Protein AF-A0A1H7UV53-F1 (afdb_monomer_lite)

Foldseek 3Di:
DDDDDDPLSVLVVQLVVQLVVLLVLQVVFQEDQAFLPLLRNALVSSLRSLVVSVVPDDPVSSLVVLVVLVVLLVVLVVVDPDDFFFNNGDHPVNCSCSHRVSSVLLNVLCVVLNVVLSVVLSVVVSVCRVVDPYHYSVNSLVSVCVSDDPVCNVVSVCSRGPPDPVVVDSDD

Sequence (172 aa):
MAYIHQEKDLDYLRYIITRSVAAQYFRQLRISRTQGYPMLISSLPGYLALQQLVAKQNGETVQKHLQKEEKLYLKGRAAESNQEPSLLQVDEESTYVSDKKGPIVFYQLAKKIGKQRLNMIISDFYRLGKEKKVTDVSDFYELLKTHIPVSRREELGKLLTNTDIGQYHFVK

Structure (mmCIF, N/CA/C/O backbone):
data_AF-A0A1H7UV53-F1
#
_entry.id   AF-A0A1H7UV53-F1
#
loop_
_atom_site.group_PDB
_atom_site.id
_atom_site.type_symbol
_atom_site.label_atom_id
_atom_site.label_alt_id
_atom_site.label_comp_id
_atom_site.label_asym_id
_atom_site.label_entity_id
_atom_site.label_seq_id
_atom_site.pdbx_PDB_ins_code
_atom_site.Cartn_x
_atom_site.Cartn_y
_atom_site.Cartn_z
_atom_site.occupancy
_atom_site.B_iso_or_equiv
_atom_site.auth_seq_id
_atom_site.auth_comp_id
_atom_site.auth_asym_id
_atom_site.auth_atom_id
_atom_site.pdbx_PDB_model_num
ATOM 1 N N . MET A 1 1 ? 15.280 -24.913 -8.959 1.00 34.34 1 MET A N 1
ATOM 2 C CA . MET A 1 1 ? 16.119 -23.908 -8.271 1.00 34.34 1 MET A CA 1
ATOM 3 C C . MET A 1 1 ? 16.389 -22.786 -9.262 1.00 34.34 1 MET A C 1
ATOM 5 O O . MET A 1 1 ? 17.042 -23.045 -10.262 1.00 34.34 1 MET A O 1
ATOM 9 N N . ALA A 1 2 ? 15.796 -21.603 -9.082 1.00 44.97 2 ALA A N 1
ATOM 10 C CA . ALA A 1 2 ? 16.017 -20.479 -9.996 1.00 44.97 2 ALA A CA 1
ATOM 11 C C . ALA A 1 2 ? 17.355 -19.812 -9.649 1.00 44.97 2 ALA A C 1
ATOM 13 O O . ALA A 1 2 ? 17.526 -19.319 -8.535 1.00 44.97 2 ALA A O 1
ATOM 14 N N . TYR A 1 3 ? 18.307 -19.856 -10.577 1.00 48.00 3 TYR A N 1
ATOM 15 C CA . TYR A 1 3 ? 19.619 -19.246 -10.409 1.00 48.00 3 TYR A CA 1
ATOM 16 C C . TYR A 1 3 ? 19.508 -17.722 -10.554 1.00 48.00 3 TYR A C 1
ATOM 18 O O . TYR A 1 3 ? 19.027 -17.221 -11.568 1.00 48.00 3 TYR A O 1
ATOM 26 N N . ILE A 1 4 ? 19.929 -16.989 -9.522 1.00 51.34 4 ILE A N 1
ATOM 27 C CA . ILE A 1 4 ? 19.994 -15.521 -9.508 1.00 51.34 4 ILE A CA 1
ATOM 28 C C . ILE A 1 4 ? 21.286 -15.136 -10.234 1.00 51.34 4 ILE A C 1
ATOM 30 O O . ILE A 1 4 ? 22.372 -15.421 -9.730 1.00 51.34 4 ILE A O 1
ATOM 34 N N . HIS A 1 5 ? 21.188 -14.540 -11.422 1.00 56.00 5 HIS A N 1
ATOM 35 C CA . HIS A 1 5 ? 22.363 -14.263 -12.258 1.00 56.00 5 HIS A CA 1
ATOM 36 C C . HIS A 1 5 ? 22.630 -12.769 -12.490 1.00 56.00 5 HIS A C 1
ATOM 38 O O . HIS A 1 5 ? 23.729 -12.432 -12.926 1.00 56.00 5 HIS A O 1
ATOM 44 N N . GLN A 1 6 ? 21.694 -11.860 -12.176 1.00 61.28 6 GLN A N 1
ATOM 45 C CA . GLN A 1 6 ? 21.873 -10.418 -12.412 1.00 61.28 6 GLN A CA 1
ATOM 46 C C . GLN A 1 6 ? 21.448 -9.543 -11.222 1.00 61.28 6 GLN A C 1
ATOM 48 O O . GLN A 1 6 ? 20.545 -9.880 -10.462 1.00 61.28 6 GLN A O 1
ATOM 53 N N . GLU A 1 7 ? 22.054 -8.360 -11.093 1.00 62.78 7 GLU A N 1
ATOM 54 C CA . GLU A 1 7 ? 21.731 -7.361 -10.056 1.00 62.78 7 GLU A CA 1
ATOM 55 C C . GLU A 1 7 ? 20.237 -6.974 -10.051 1.00 62.78 7 GLU A C 1
ATOM 57 O O . GLU A 1 7 ? 19.627 -6.801 -8.998 1.00 62.78 7 GLU A O 1
ATOM 62 N N . LYS A 1 8 ? 19.599 -6.965 -11.228 1.00 63.75 8 LYS A N 1
ATOM 63 C CA . LYS A 1 8 ? 18.150 -6.745 -11.378 1.00 63.75 8 LYS A CA 1
ATOM 64 C C . LYS A 1 8 ? 17.303 -7.856 -10.745 1.00 63.75 8 LYS A C 1
ATOM 66 O O . LYS A 1 8 ? 16.231 -7.568 -10.208 1.00 63.75 8 LYS A O 1
ATOM 71 N N . ASP A 1 9 ? 17.771 -9.104 -10.787 1.00 75.62 9 ASP A N 1
ATOM 72 C CA . ASP A 1 9 ? 17.108 -10.226 -10.113 1.00 75.62 9 ASP A CA 1
ATOM 73 C C . ASP A 1 9 ? 17.230 -10.074 -8.597 1.00 75.62 9 ASP A C 1
ATOM 75 O O . ASP A 1 9 ? 16.285 -10.369 -7.865 1.00 75.62 9 ASP A O 1
ATOM 79 N N . LEU A 1 10 ? 18.365 -9.544 -8.128 1.00 83.06 10 LEU A N 1
ATOM 80 C CA . LEU A 1 10 ? 18.596 -9.262 -6.716 1.00 83.06 10 LEU A CA 1
ATOM 81 C C . LEU A 1 10 ? 17.697 -8.128 -6.206 1.00 83.06 10 LEU A C 1
ATOM 83 O O . LEU A 1 10 ? 17.112 -8.267 -5.134 1.00 83.06 10 LEU A O 1
ATOM 87 N N . ASP A 1 11 ? 17.530 -7.041 -6.959 1.00 85.88 11 ASP A N 1
ATOM 88 C CA . ASP A 1 11 ? 16.618 -5.944 -6.600 1.00 85.88 11 ASP A CA 1
ATOM 89 C C . ASP A 1 11 ? 15.163 -6.400 -6.534 1.00 85.88 11 ASP A C 1
ATOM 91 O O . ASP A 1 11 ? 14.441 -6.103 -5.577 1.00 85.88 11 ASP A O 1
ATOM 95 N N . TYR A 1 12 ? 14.732 -7.166 -7.537 1.00 86.62 12 TYR A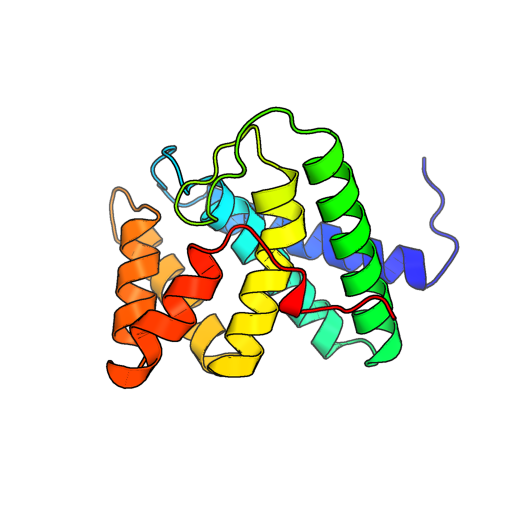 N 1
ATOM 96 C CA . TYR A 1 12 ? 13.392 -7.734 -7.552 1.00 86.62 12 TYR A CA 1
ATOM 97 C C . TYR A 1 12 ? 13.188 -8.708 -6.385 1.00 86.62 12 TYR A C 1
ATOM 99 O O . TYR A 1 12 ? 12.166 -8.647 -5.701 1.00 86.62 12 TYR A O 1
ATOM 107 N N . LEU A 1 13 ? 14.176 -9.555 -6.091 1.00 90.00 13 LEU A N 1
ATOM 108 C CA . LEU A 1 13 ? 14.133 -10.460 -4.947 1.00 90.00 13 LEU A CA 1
ATOM 109 C C . LEU A 1 13 ? 14.064 -9.694 -3.620 1.00 90.00 13 LEU A C 1
ATOM 111 O O . LEU A 1 13 ? 13.235 -10.017 -2.770 1.00 90.00 13 LEU A O 1
ATOM 115 N N . ARG A 1 14 ? 14.875 -8.643 -3.446 1.00 90.69 14 ARG A N 1
ATOM 116 C CA . ARG A 1 14 ? 14.838 -7.768 -2.261 1.00 90.69 14 ARG A CA 1
ATOM 117 C C . ARG A 1 14 ? 13.467 -7.128 -2.077 1.00 90.69 14 ARG A C 1
ATOM 119 O O . ARG A 1 14 ? 12.964 -7.101 -0.953 1.00 90.69 14 ARG A O 1
ATOM 126 N N . TYR A 1 15 ? 12.854 -6.657 -3.162 1.00 93.44 15 TYR A N 1
ATOM 127 C CA . TYR A 1 15 ? 11.493 -6.130 -3.140 1.00 93.44 15 TYR A CA 1
ATOM 128 C C . TYR A 1 15 ? 10.490 -7.189 -2.656 1.00 93.44 15 TYR A C 1
ATOM 130 O O . TYR A 1 15 ? 9.752 -6.937 -1.704 1.00 93.44 15 TYR A O 1
ATOM 138 N N . ILE A 1 16 ? 10.498 -8.392 -3.244 1.00 93.69 16 ILE A N 1
ATOM 139 C CA . ILE A 1 16 ? 9.573 -9.477 -2.877 1.00 93.69 16 ILE A CA 1
ATOM 140 C C . ILE A 1 16 ? 9.764 -9.920 -1.422 1.00 93.69 16 ILE A C 1
ATOM 142 O O . ILE A 1 16 ? 8.776 -10.100 -0.706 1.00 93.69 16 ILE A O 1
ATOM 146 N N . ILE A 1 17 ? 11.007 -10.047 -0.953 1.00 95.75 17 ILE A N 1
ATOM 147 C CA . ILE A 1 17 ? 11.305 -10.404 0.441 1.00 95.75 17 ILE A CA 1
ATOM 148 C C . ILE A 1 17 ? 10.792 -9.317 1.383 1.00 95.75 17 ILE A C 1
ATOM 150 O O . ILE A 1 17 ? 10.049 -9.614 2.316 1.00 95.75 17 ILE A O 1
ATOM 154 N N . THR A 1 18 ? 11.130 -8.052 1.121 1.00 96.31 18 THR A N 1
ATOM 155 C CA . THR A 1 18 ? 10.713 -6.926 1.971 1.00 96.31 18 THR A CA 1
ATOM 156 C C . THR A 1 18 ? 9.195 -6.822 2.034 1.00 96.31 18 THR A C 1
ATOM 158 O O . THR A 1 18 ? 8.630 -6.658 3.114 1.00 96.31 18 THR A O 1
ATOM 161 N N . ARG A 1 19 ? 8.525 -6.994 0.892 1.00 96.94 19 ARG A N 1
ATOM 162 C CA . ARG A 1 19 ? 7.066 -7.025 0.801 1.00 96.94 19 ARG A CA 1
ATOM 163 C C . ARG A 1 19 ? 6.479 -8.170 1.619 1.00 96.94 19 ARG A C 1
ATOM 165 O O . ARG A 1 19 ? 5.511 -7.956 2.338 1.00 96.94 19 ARG A O 1
ATOM 172 N N . SER A 1 20 ? 7.055 -9.364 1.522 1.00 96.81 20 SER A N 1
ATOM 173 C CA . SER A 1 20 ? 6.567 -10.554 2.229 1.00 96.81 20 SER A CA 1
ATOM 174 C C . SER A 1 20 ? 6.726 -10.417 3.742 1.00 96.81 20 SER A C 1
ATOM 176 O O . SER A 1 20 ? 5.790 -10.715 4.482 1.00 96.81 20 SER A O 1
ATOM 178 N N . VAL A 1 21 ? 7.870 -9.897 4.200 1.00 97.81 21 VAL A N 1
ATOM 179 C CA . VAL A 1 21 ? 8.118 -9.593 5.615 1.00 97.81 21 VAL A CA 1
ATOM 180 C C . VAL A 1 21 ? 7.130 -8.542 6.112 1.00 97.81 21 VAL A C 1
ATOM 182 O O . VAL A 1 21 ? 6.449 -8.774 7.108 1.00 97.81 21 VAL A O 1
ATOM 185 N N . ALA A 1 22 ? 6.985 -7.420 5.401 1.00 97.31 22 ALA A N 1
ATOM 186 C CA . ALA A 1 22 ? 6.021 -6.384 5.762 1.00 97.31 22 ALA A CA 1
ATOM 187 C C . ALA A 1 22 ? 4.591 -6.947 5.819 1.00 97.31 22 ALA A C 1
ATOM 189 O O . ALA A 1 22 ? 3.900 -6.751 6.812 1.00 97.31 22 ALA A O 1
ATOM 190 N N . ALA A 1 23 ? 4.167 -7.726 4.822 1.00 97.44 23 ALA A N 1
ATOM 191 C CA . ALA A 1 23 ? 2.848 -8.353 4.812 1.00 97.44 23 ALA A CA 1
ATOM 192 C C . ALA A 1 23 ? 2.649 -9.287 6.010 1.00 97.44 23 ALA A C 1
ATOM 194 O O . ALA A 1 23 ? 1.573 -9.295 6.604 1.00 97.44 23 ALA A O 1
ATOM 195 N N . GLN A 1 24 ? 3.685 -10.021 6.424 1.00 97.25 24 GLN A N 1
ATOM 196 C CA . GLN A 1 24 ? 3.610 -10.869 7.608 1.00 97.25 24 GLN A CA 1
ATOM 197 C C . GLN A 1 24 ? 3.345 -10.066 8.890 1.00 97.25 24 GLN A C 1
ATOM 199 O O . GLN A 1 24 ? 2.543 -10.510 9.708 1.00 97.25 24 GLN A O 1
ATOM 204 N N . TYR A 1 25 ? 3.941 -8.880 9.055 1.00 95.81 25 TYR A N 1
ATOM 205 C CA . TYR A 1 25 ? 3.629 -8.001 10.191 1.00 95.81 25 TYR A CA 1
ATOM 206 C C . TYR A 1 25 ? 2.163 -7.550 10.191 1.00 95.81 25 TYR A C 1
ATOM 208 O O . TYR A 1 25 ? 1.522 -7.572 11.238 1.00 95.81 25 TYR A O 1
ATOM 216 N N . PHE A 1 26 ? 1.605 -7.193 9.030 1.00 95.88 26 PHE A N 1
ATOM 217 C CA . PHE A 1 26 ? 0.193 -6.798 8.927 1.00 95.88 26 PHE A CA 1
ATOM 218 C C . PHE A 1 26 ? -0.758 -7.973 9.173 1.00 95.88 26 PHE A C 1
ATOM 220 O O . PHE A 1 26 ? -1.769 -7.803 9.846 1.00 95.88 26 PHE A O 1
ATOM 227 N N . ARG A 1 27 ? -0.422 -9.180 8.704 1.00 94.62 27 ARG A N 1
ATOM 228 C CA . ARG A 1 27 ? -1.225 -10.394 8.943 1.00 94.62 27 ARG A CA 1
ATOM 229 C C . ARG A 1 27 ? -1.274 -10.822 10.411 1.00 94.62 27 ARG A C 1
ATOM 231 O O . ARG A 1 27 ? -2.172 -11.566 10.783 1.00 94.62 27 ARG A O 1
ATOM 238 N N . GLN A 1 28 ? -0.333 -10.374 11.244 1.00 94.25 28 GLN A N 1
ATOM 239 C CA . GLN A 1 28 ? -0.391 -10.593 12.695 1.00 94.25 28 GLN A CA 1
ATOM 240 C C . GLN A 1 28 ? -1.426 -9.698 13.392 1.00 94.25 28 GLN A C 1
ATOM 242 O O . GLN A 1 28 ? -1.726 -9.918 14.566 1.00 94.25 28 GLN A O 1
ATOM 247 N N . LEU A 1 29 ? -1.939 -8.669 12.712 1.00 95.19 29 LEU A N 1
ATOM 248 C CA . LEU A 1 29 ? -3.002 -7.821 13.234 1.00 95.19 29 LEU A CA 1
ATOM 249 C C . LEU A 1 29 ? -4.363 -8.484 13.018 1.00 95.19 29 LEU A C 1
ATOM 251 O O . LEU A 1 29 ? -4.584 -9.222 12.058 1.00 95.19 29 LEU A O 1
ATOM 255 N N . ARG A 1 30 ? -5.312 -8.171 13.900 1.00 95.00 30 ARG A N 1
ATOM 256 C CA . ARG A 1 30 ? -6.700 -8.626 13.786 1.00 95.00 30 ARG A CA 1
ATOM 257 C C . ARG A 1 30 ? -7.458 -7.718 12.817 1.00 95.00 30 ARG A C 1
ATOM 259 O O . ARG A 1 30 ? -8.259 -6.895 13.239 1.00 95.00 30 ARG A O 1
ATOM 266 N N . ILE A 1 31 ? -7.177 -7.843 11.524 1.00 96.06 31 ILE A N 1
ATOM 267 C CA . ILE A 1 31 ? -7.853 -7.056 10.485 1.00 96.06 31 ILE A CA 1
ATOM 268 C C . ILE A 1 31 ? -9.080 -7.829 9.994 1.00 96.06 31 ILE A C 1
ATOM 270 O O . ILE A 1 31 ? -8.987 -9.018 9.684 1.00 96.06 31 ILE A O 1
ATOM 274 N N . SER A 1 32 ? -10.227 -7.158 9.924 1.00 96.00 32 SER A N 1
ATOM 275 C CA . SER A 1 32 ? -11.455 -7.696 9.349 1.00 96.00 32 SER A CA 1
ATOM 276 C C . SER A 1 32 ? -11.224 -8.113 7.899 1.00 96.00 32 SER A C 1
ATOM 278 O O . SER A 1 32 ? -10.729 -7.327 7.089 1.00 96.00 32 SER A O 1
ATOM 280 N N . ARG A 1 33 ? -11.600 -9.349 7.560 1.00 95.50 33 ARG A N 1
ATOM 281 C CA . ARG A 1 33 ? -11.447 -9.920 6.215 1.00 95.50 33 ARG A CA 1
ATOM 282 C C . ARG A 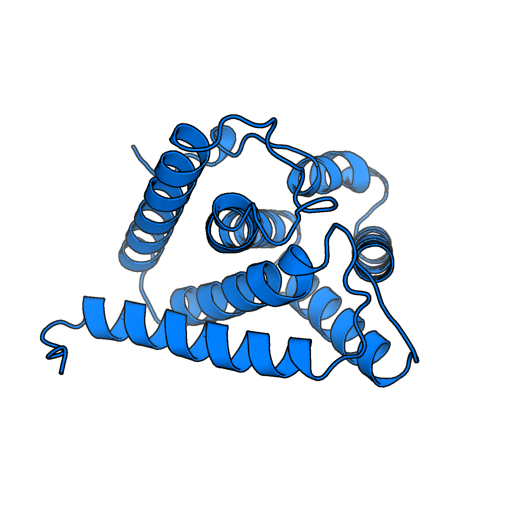1 33 ? -12.639 -9.559 5.322 1.00 95.50 33 ARG A C 1
ATOM 284 O O . ARG A 1 33 ? -13.332 -10.429 4.808 1.00 95.50 33 ARG A O 1
ATOM 291 N N . THR A 1 34 ? -12.908 -8.263 5.206 1.00 95.00 34 THR A N 1
ATOM 292 C CA . THR A 1 34 ? -13.959 -7.678 4.357 1.00 95.00 34 THR A CA 1
ATOM 293 C C . THR A 1 34 ? -13.345 -6.983 3.142 1.00 95.00 34 THR A C 1
ATOM 295 O O . THR A 1 34 ? -12.124 -6.957 2.987 1.00 95.00 34 THR A O 1
ATOM 298 N N . GLN A 1 35 ? -14.172 -6.391 2.276 1.00 95.69 35 GLN A N 1
ATOM 299 C CA . GLN A 1 35 ? -13.687 -5.531 1.191 1.00 95.69 35 GLN A CA 1
ATOM 300 C C . GLN A 1 35 ? -12.693 -4.479 1.716 1.00 95.69 35 GLN A C 1
ATOM 302 O O . GLN A 1 35 ? -12.876 -3.922 2.801 1.00 95.69 35 GLN A O 1
ATOM 307 N N . GLY A 1 36 ? -11.605 -4.270 0.975 1.00 96.62 36 GLY A N 1
ATOM 308 C CA . GLY A 1 36 ? -10.481 -3.426 1.385 1.00 96.62 36 GLY A CA 1
ATOM 309 C C . GLY A 1 36 ? -9.411 -4.144 2.220 1.00 96.62 36 GLY A C 1
ATOM 310 O O . GLY A 1 36 ? -8.307 -3.618 2.371 1.00 96.62 36 GLY A O 1
ATOM 311 N N . TYR A 1 37 ? -9.662 -5.366 2.708 1.00 97.75 37 TYR A N 1
ATOM 312 C CA . TYR A 1 37 ? -8.655 -6.170 3.414 1.00 97.75 37 TYR A CA 1
ATOM 313 C C . TYR A 1 37 ? -7.356 -6.365 2.604 1.00 97.75 37 TYR A C 1
ATOM 315 O O . TYR A 1 37 ? -6.279 -6.071 3.138 1.00 97.75 37 TYR A O 1
ATOM 323 N N . PRO A 1 38 ? -7.398 -6.750 1.310 1.00 98.31 38 PRO A N 1
ATOM 324 C CA . PRO A 1 38 ? -6.189 -6.918 0.499 1.00 98.31 38 PRO A CA 1
ATOM 325 C C . PRO A 1 38 ? -5.381 -5.628 0.327 1.00 98.31 38 PRO A C 1
ATOM 327 O O . PRO A 1 38 ? -4.155 -5.678 0.234 1.00 98.31 38 PRO A O 1
ATOM 330 N N . MET A 1 39 ? -6.020 -4.454 0.354 1.00 97.94 39 MET A N 1
ATOM 331 C CA . MET A 1 39 ? -5.296 -3.179 0.330 1.00 97.94 39 MET A CA 1
ATOM 332 C C . MET A 1 39 ? -4.352 -3.063 1.535 1.00 97.94 39 MET A C 1
ATOM 334 O O . MET A 1 39 ? -3.183 -2.692 1.393 1.00 97.94 39 MET A O 1
ATOM 338 N N . LEU A 1 40 ? -4.838 -3.426 2.722 1.00 98.00 40 LEU A N 1
ATOM 339 C CA . LEU A 1 40 ? -4.069 -3.338 3.959 1.00 98.00 40 LEU A CA 1
ATOM 340 C C . LEU A 1 40 ? -2.939 -4.370 4.009 1.00 98.00 40 LEU A C 1
ATOM 342 O O . LEU A 1 40 ? -1.819 -4.031 4.386 1.00 98.00 40 LEU A O 1
ATOM 346 N N . ILE A 1 41 ? -3.210 -5.618 3.615 1.00 97.69 41 ILE A N 1
ATOM 347 C CA . ILE A 1 41 ? -2.247 -6.724 3.756 1.00 97.69 41 ILE A CA 1
ATOM 348 C C . ILE A 1 41 ? -1.323 -6.929 2.549 1.00 97.69 41 ILE A C 1
ATOM 350 O O . ILE A 1 41 ? -0.346 -7.670 2.664 1.00 97.69 41 ILE A O 1
ATOM 354 N N . SER A 1 42 ? -1.598 -6.278 1.416 1.00 97.94 42 SER A N 1
ATOM 355 C CA . SER A 1 42 ? -0.778 -6.386 0.203 1.00 97.94 42 SER A CA 1
ATOM 356 C C . SER A 1 42 ? -0.313 -5.037 -0.334 1.00 97.94 42 SER A C 1
ATOM 358 O O . SER A 1 42 ? 0.882 -4.877 -0.603 1.00 97.94 42 SER A O 1
ATOM 360 N N . SER A 1 43 ? -1.205 -4.051 -0.476 1.00 98.38 43 SER A N 1
ATOM 361 C CA . SER A 1 43 ? -0.829 -2.759 -1.066 1.00 98.38 43 SER A CA 1
ATOM 362 C C . SER A 1 43 ? 0.095 -1.952 -0.155 1.00 98.38 43 SER A C 1
ATOM 364 O O . SER A 1 43 ? 1.127 -1.471 -0.627 1.00 98.38 43 SER A O 1
ATOM 366 N N . LEU A 1 44 ? -0.218 -1.845 1.145 1.00 98.25 44 LEU A N 1
ATOM 367 C CA . LEU A 1 44 ? 0.648 -1.149 2.109 1.00 98.25 44 LEU A CA 1
ATOM 368 C C . LEU A 1 44 ? 2.034 -1.820 2.233 1.00 98.25 44 LEU A C 1
ATOM 370 O O . LEU A 1 44 ? 3.039 -1.120 2.086 1.00 98.25 44 LEU A O 1
ATOM 374 N N . PRO A 1 45 ? 2.147 -3.155 2.394 1.00 98.44 45 PRO A N 1
ATOM 375 C CA . PRO A 1 45 ? 3.435 -3.849 2.333 1.00 98.44 45 PRO A CA 1
ATOM 376 C C . PRO A 1 45 ? 4.208 -3.648 1.030 1.00 98.44 45 PRO A C 1
ATOM 378 O O . PRO A 1 45 ? 5.421 -3.436 1.060 1.00 98.44 45 PRO A O 1
ATOM 381 N N . GLY A 1 46 ? 3.527 -3.692 -0.118 1.00 98.12 46 GLY A N 1
ATOM 382 C CA . GLY A 1 46 ? 4.162 -3.454 -1.412 1.00 98.12 46 GLY A CA 1
ATOM 383 C C . GLY A 1 46 ? 4.686 -2.024 -1.550 1.00 98.12 46 GLY A C 1
ATOM 384 O O . GLY A 1 46 ? 5.776 -1.827 -2.085 1.00 98.12 46 GLY A O 1
ATOM 385 N N . TYR A 1 47 ? 3.969 -1.034 -1.013 1.00 98.00 47 TYR A N 1
ATOM 386 C CA . TYR A 1 47 ? 4.450 0.344 -0.919 1.00 98.00 47 TYR A CA 1
ATOM 387 C C . TYR A 1 47 ? 5.692 0.460 -0.024 1.00 98.00 47 TYR A C 1
ATOM 389 O O . TYR A 1 47 ? 6.672 1.087 -0.422 1.00 98.00 47 TYR A O 1
ATOM 397 N N . LEU A 1 48 ? 5.696 -0.170 1.155 1.00 97.81 48 LEU A N 1
ATOM 398 C CA . LEU A 1 48 ? 6.855 -0.153 2.056 1.00 97.81 48 LEU A CA 1
ATOM 399 C C . LEU A 1 48 ? 8.094 -0.787 1.400 1.00 97.81 48 LEU A C 1
ATOM 401 O O . LEU A 1 48 ? 9.198 -0.250 1.508 1.00 97.81 48 LEU A O 1
ATOM 405 N N . ALA A 1 49 ? 7.912 -1.881 0.657 1.00 96.81 49 ALA A N 1
ATOM 406 C CA . ALA A 1 49 ? 8.980 -2.500 -0.123 1.00 96.81 49 ALA A CA 1
ATOM 407 C C . ALA A 1 49 ? 9.489 -1.590 -1.250 1.00 96.81 49 ALA A C 1
ATOM 409 O O . ALA A 1 49 ? 10.696 -1.470 -1.460 1.00 96.81 49 ALA A O 1
ATOM 410 N N . LEU A 1 50 ? 8.583 -0.889 -1.935 1.00 95.81 50 LEU A N 1
ATOM 411 C CA . LEU A 1 50 ? 8.941 0.086 -2.961 1.00 95.81 50 LEU A CA 1
ATOM 412 C C . LEU A 1 50 ? 9.730 1.268 -2.373 1.00 95.81 50 LEU A C 1
ATOM 414 O O . LEU A 1 50 ? 10.694 1.719 -2.985 1.00 95.81 50 LEU A O 1
ATOM 418 N N . GLN A 1 51 ? 9.398 1.735 -1.165 1.00 94.69 51 GLN A N 1
ATOM 419 C CA . GLN A 1 51 ? 10.179 2.773 -0.475 1.00 94.69 51 GLN A CA 1
ATOM 420 C C . GLN A 1 51 ? 11.606 2.320 -0.152 1.00 94.69 51 GLN A C 1
ATOM 422 O O . GLN A 1 51 ? 12.536 3.123 -0.243 1.00 94.69 51 GLN A O 1
ATOM 427 N N . GLN A 1 52 ? 11.800 1.045 0.196 1.00 94.06 52 GLN A N 1
ATOM 428 C CA . GLN A 1 52 ? 13.139 0.490 0.390 1.00 94.06 52 GLN A CA 1
ATOM 429 C C . GLN A 1 52 ? 13.927 0.466 -0.928 1.00 94.06 52 GLN A C 1
ATOM 431 O O . GLN A 1 52 ? 15.098 0.841 -0.932 1.00 94.06 52 GLN A O 1
ATOM 436 N N . LEU A 1 53 ? 13.289 0.070 -2.036 1.00 92.50 53 LEU A N 1
ATOM 437 C CA . LEU A 1 53 ? 13.911 0.085 -3.362 1.00 92.50 53 LEU A CA 1
ATOM 438 C C . LEU A 1 53 ? 14.350 1.506 -3.748 1.00 92.50 53 LEU A C 1
ATOM 440 O O . LEU A 1 53 ? 15.497 1.712 -4.131 1.00 92.50 53 LEU A O 1
ATOM 444 N N . VAL A 1 54 ? 13.468 2.491 -3.558 1.00 92.44 54 VAL A N 1
ATOM 445 C CA . VAL A 1 54 ? 13.740 3.918 -3.815 1.00 92.44 54 VAL A CA 1
ATOM 446 C C . VAL A 1 54 ? 14.890 4.457 -2.963 1.00 92.44 54 VAL A C 1
ATOM 448 O O . VAL A 1 54 ? 15.612 5.342 -3.403 1.00 92.44 54 VAL A O 1
ATOM 451 N N . ALA A 1 55 ? 15.066 3.947 -1.743 1.00 91.31 55 ALA A N 1
ATOM 452 C C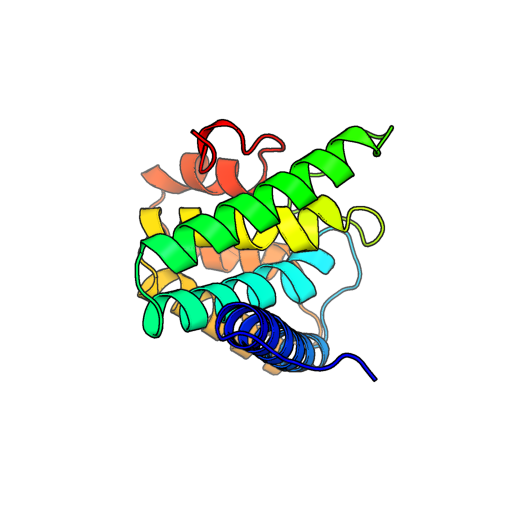A . ALA A 1 55 ? 16.138 4.383 -0.852 1.00 91.31 55 ALA A CA 1
ATOM 453 C C . ALA A 1 55 ? 17.519 3.812 -1.218 1.00 91.31 55 ALA A C 1
ATOM 455 O O . ALA A 1 55 ? 18.523 4.354 -0.763 1.00 91.31 55 ALA A O 1
ATOM 456 N N . LYS A 1 56 ? 17.575 2.711 -1.978 1.00 89.25 56 LYS A N 1
ATOM 457 C CA . LYS A 1 56 ? 18.824 1.998 -2.293 1.00 89.25 56 LYS A CA 1
ATOM 458 C C . LYS A 1 56 ? 19.266 2.154 -3.742 1.00 89.25 56 LYS A C 1
ATOM 460 O O . LYS A 1 56 ? 20.463 2.187 -3.996 1.00 89.25 56 LYS A O 1
ATOM 465 N N . GLN A 1 57 ? 18.311 2.270 -4.662 1.00 89.50 57 GLN A N 1
ATOM 466 C CA . GLN A 1 57 ? 18.570 2.269 -6.096 1.00 89.50 57 GLN A CA 1
ATOM 467 C C . GLN A 1 57 ? 18.385 3.658 -6.716 1.00 89.50 57 GLN A C 1
ATOM 469 O O . GLN A 1 57 ? 17.734 4.542 -6.158 1.00 89.50 57 GLN A O 1
ATOM 474 N N . ASN A 1 58 ? 18.948 3.842 -7.909 1.00 86.94 58 ASN A N 1
ATOM 475 C CA . ASN A 1 58 ? 18.785 5.067 -8.686 1.00 86.94 58 ASN A CA 1
ATOM 476 C C . ASN A 1 58 ? 17.362 5.200 -9.278 1.00 86.94 58 ASN A C 1
ATOM 478 O O . ASN A 1 58 ? 16.568 4.254 -9.303 1.00 86.94 58 ASN A O 1
ATOM 482 N N . GLY A 1 59 ? 17.046 6.393 -9.792 1.00 86.94 59 GLY A N 1
ATOM 483 C CA . GLY A 1 59 ? 15.728 6.686 -10.365 1.00 86.94 59 GLY A CA 1
ATOM 484 C C . GLY A 1 59 ? 15.354 5.804 -11.562 1.00 86.94 59 GLY A C 1
ATOM 485 O O . GLY A 1 59 ? 14.188 5.443 -11.704 1.00 86.94 59 GLY A O 1
ATOM 486 N N . GLU A 1 60 ? 16.325 5.399 -12.385 1.00 88.31 60 GLU A N 1
ATOM 487 C CA . GLU A 1 60 ? 16.090 4.550 -13.559 1.00 88.31 60 GLU A CA 1
ATOM 488 C C . GLU A 1 60 ? 15.640 3.135 -13.162 1.00 88.31 60 GLU A C 1
ATOM 490 O O . GLU A 1 60 ? 14.678 2.602 -13.720 1.00 88.31 60 GLU A O 1
ATOM 495 N N . THR A 1 61 ? 16.287 2.530 -12.164 1.00 88.38 61 THR A N 1
ATOM 496 C CA . THR A 1 61 ? 15.911 1.210 -11.638 1.00 88.38 61 THR A CA 1
ATOM 497 C C . THR A 1 61 ? 14.517 1.241 -11.020 1.00 88.38 61 THR A C 1
ATOM 499 O O . THR A 1 61 ? 13.696 0.363 -11.297 1.00 88.38 61 THR A O 1
ATOM 502 N N . VAL A 1 62 ? 14.211 2.282 -10.239 1.00 90.19 62 VAL A N 1
ATOM 503 C CA . VAL A 1 62 ? 12.869 2.490 -9.675 1.00 90.19 62 VAL A CA 1
ATOM 504 C C . VAL A 1 62 ? 11.831 2.635 -10.787 1.00 90.19 62 VAL A C 1
ATOM 506 O O . VAL A 1 62 ? 10.778 2.001 -10.730 1.00 90.19 62 VAL A O 1
ATOM 509 N N . GLN A 1 63 ? 12.122 3.425 -11.822 1.00 90.62 63 GLN A N 1
ATOM 510 C CA . GLN A 1 63 ? 11.210 3.624 -12.945 1.00 90.62 63 GLN A CA 1
ATOM 511 C C . GLN A 1 63 ? 10.945 2.316 -13.697 1.00 90.62 63 GLN A C 1
ATOM 513 O O . GLN A 1 63 ? 9.789 1.998 -13.966 1.00 90.62 63 GLN A O 1
ATOM 518 N N . LYS A 1 64 ? 11.979 1.515 -13.977 1.00 90.50 64 LYS A N 1
ATOM 519 C CA . LYS A 1 64 ? 11.822 0.192 -14.608 1.00 90.50 64 LYS A CA 1
ATOM 520 C C . LYS A 1 64 ? 10.976 -0.752 -13.756 1.00 90.50 64 LYS A C 1
ATOM 522 O O . LYS A 1 64 ? 10.162 -1.499 -14.298 1.00 90.50 64 LYS A O 1
ATOM 527 N N . HIS A 1 65 ? 11.136 -0.714 -12.432 1.00 91.44 65 HIS A N 1
ATOM 528 C CA . HIS A 1 65 ? 10.298 -1.488 -11.519 1.00 91.44 65 HIS A CA 1
ATOM 529 C C . HIS A 1 65 ? 8.829 -1.048 -11.597 1.00 91.44 65 HIS A C 1
ATOM 531 O O . HIS A 1 65 ? 7.951 -1.888 -11.774 1.00 91.44 65 HIS A O 1
ATOM 537 N N . LEU A 1 66 ? 8.563 0.260 -11.537 1.00 92.69 66 LEU A N 1
ATOM 538 C CA . LEU A 1 66 ? 7.209 0.813 -11.646 1.00 92.69 66 LEU A CA 1
ATOM 539 C C . LEU A 1 66 ? 6.555 0.475 -12.991 1.00 92.69 66 LEU A C 1
ATOM 541 O O . LEU A 1 66 ? 5.417 0.023 -13.006 1.00 92.69 66 LEU A O 1
ATOM 545 N N . GLN A 1 67 ? 7.291 0.587 -14.101 1.00 92.06 67 GLN A N 1
ATOM 546 C CA . GLN A 1 67 ? 6.827 0.173 -15.430 1.00 92.06 67 GLN A CA 1
ATOM 547 C C . GLN A 1 67 ? 6.487 -1.320 -15.491 1.00 92.06 67 GLN A C 1
ATOM 549 O O . GLN A 1 67 ? 5.516 -1.717 -16.133 1.00 92.06 67 GLN A O 1
ATOM 554 N N . LYS A 1 68 ? 7.292 -2.174 -14.846 1.00 92.06 68 LYS A N 1
ATOM 555 C CA . LYS A 1 68 ? 7.022 -3.614 -14.774 1.00 92.06 68 LYS A CA 1
ATOM 556 C C . LYS A 1 68 ? 5.738 -3.891 -13.990 1.00 92.06 68 LYS A C 1
ATOM 558 O O . LYS A 1 68 ? 4.901 -4.651 -14.473 1.00 92.06 68 LYS A O 1
ATOM 563 N N . GLU A 1 69 ? 5.569 -3.284 -12.817 1.00 93.06 69 GLU A N 1
ATOM 564 C CA . GLU A 1 69 ? 4.359 -3.457 -12.004 1.00 93.06 69 GLU A CA 1
ATOM 565 C C . GLU A 1 69 ? 3.115 -2.884 -12.707 1.00 93.06 69 GLU A C 1
ATOM 567 O O . GLU A 1 69 ? 2.066 -3.522 -12.686 1.00 93.06 69 GLU A O 1
ATOM 572 N N . GLU A 1 70 ? 3.240 -1.759 -13.419 1.00 93.94 70 GLU A N 1
ATOM 573 C CA . GLU A 1 70 ? 2.174 -1.176 -14.248 1.00 93.94 70 GLU A CA 1
ATOM 574 C C . GLU A 1 70 ? 1.759 -2.122 -15.386 1.00 93.94 70 GLU A C 1
ATOM 576 O O . GLU A 1 70 ? 0.572 -2.386 -15.569 1.00 93.94 70 GLU A O 1
ATOM 581 N N . LYS A 1 71 ? 2.716 -2.726 -16.104 1.00 94.31 71 LYS A N 1
ATOM 582 C CA . LYS A 1 71 ? 2.416 -3.737 -17.137 1.00 94.31 71 LYS A CA 1
ATOM 583 C C . LYS A 1 71 ? 1.700 -4.960 -16.563 1.00 94.31 71 LYS A C 1
ATOM 585 O O . LYS A 1 71 ? 0.801 -5.499 -17.205 1.00 94.31 71 LYS A O 1
ATOM 590 N N . LEU A 1 72 ? 2.092 -5.410 -15.370 1.00 94.00 72 LEU A N 1
ATOM 591 C CA . LEU A 1 72 ? 1.434 -6.529 -14.688 1.00 94.00 72 LEU A CA 1
ATOM 592 C C . LEU A 1 72 ? 0.009 -6.169 -14.252 1.00 94.00 72 LEU A C 1
ATOM 594 O O . LEU A 1 72 ? -0.889 -6.993 -14.409 1.00 94.00 72 LEU A O 1
ATOM 598 N N . TYR A 1 73 ? -0.205 -4.944 -13.767 1.00 95.44 73 TYR A N 1
ATOM 599 C CA . TYR A 1 73 ? -1.538 -4.407 -13.493 1.00 95.44 73 TYR A CA 1
ATOM 600 C C . TYR A 1 73 ? -2.408 -4.405 -14.757 1.00 95.44 73 TYR A C 1
ATOM 602 O O . TYR A 1 73 ? -3.478 -5.006 -14.747 1.00 95.44 73 TYR A O 1
ATOM 610 N N . LEU A 1 74 ? -1.930 -3.806 -15.855 1.00 94.50 74 LEU A N 1
ATOM 611 C CA . LEU A 1 74 ? -2.682 -3.712 -17.111 1.00 94.50 74 LEU A CA 1
ATOM 612 C C . LEU A 1 74 ? -3.012 -5.092 -17.685 1.00 94.50 74 LEU A C 1
ATOM 614 O O . LEU A 1 74 ? -4.120 -5.307 -18.167 1.00 94.50 74 LEU A O 1
ATOM 618 N N . LYS A 1 75 ? -2.081 -6.049 -17.587 1.00 94.88 75 LYS A N 1
ATOM 619 C CA . LYS A 1 75 ? -2.329 -7.439 -17.985 1.00 94.88 75 LYS A CA 1
ATOM 620 C C . LYS A 1 75 ? -3.448 -8.078 -17.158 1.00 94.88 75 LYS A C 1
ATOM 622 O O . LYS A 1 75 ? -4.283 -8.771 -17.725 1.00 94.88 75 LYS A O 1
ATOM 627 N N . GLY A 1 76 ? -3.462 -7.855 -15.843 1.00 94.62 76 GLY A N 1
ATOM 628 C CA . GLY A 1 76 ? -4.529 -8.343 -14.967 1.00 94.62 76 GLY A CA 1
ATOM 629 C C . GLY A 1 76 ? -5.873 -7.682 -15.268 1.00 94.62 76 GLY A C 1
ATOM 630 O O . GLY A 1 76 ? -6.862 -8.378 -15.460 1.00 94.62 76 GLY A O 1
ATOM 631 N N . ARG A 1 77 ? -5.891 -6.355 -15.431 1.00 94.12 77 ARG A N 1
ATOM 632 C CA . ARG A 1 77 ? -7.095 -5.596 -15.795 1.00 94.12 77 ARG A CA 1
ATOM 633 C C . ARG A 1 77 ? -7.672 -6.022 -17.146 1.00 94.12 77 ARG A C 1
ATOM 635 O O . ARG A 1 77 ? -8.886 -6.078 -17.286 1.00 94.12 77 ARG A O 1
ATOM 642 N N . ALA A 1 78 ? -6.826 -6.342 -18.126 1.00 93.88 78 ALA A N 1
ATOM 643 C CA . ALA A 1 78 ? -7.259 -6.839 -19.433 1.00 93.88 78 ALA A CA 1
ATOM 644 C C . ALA A 1 78 ? -7.842 -8.263 -19.383 1.00 93.88 78 ALA A C 1
ATOM 646 O O . ALA A 1 78 ? -8.611 -8.632 -20.265 1.00 93.88 78 ALA A O 1
ATOM 647 N N . ALA A 1 79 ? -7.466 -9.060 -18.379 1.00 94.38 79 ALA A N 1
ATOM 648 C CA . ALA A 1 79 ? -7.985 -10.409 -18.173 1.00 94.38 79 ALA A CA 1
ATOM 649 C C . ALA A 1 79 ? -9.248 -10.444 -17.291 1.00 94.38 79 ALA A C 1
ATOM 651 O O . ALA A 1 79 ? -9.925 -11.467 -17.256 1.00 94.38 79 ALA A O 1
ATOM 652 N N . GLU A 1 80 ? -9.560 -9.355 -16.584 1.00 92.81 80 GLU A N 1
ATOM 653 C CA . GLU A 1 80 ? -10.705 -9.265 -15.679 1.00 92.81 80 GLU A CA 1
ATOM 654 C C . GLU A 1 80 ? -11.981 -8.848 -16.424 1.00 92.81 80 GLU A C 1
ATOM 656 O O . GLU A 1 80 ? -12.055 -7.760 -17.003 1.00 92.81 80 GLU A O 1
ATOM 661 N N . SER A 1 81 ? -13.011 -9.694 -16.365 1.00 92.12 81 SER A N 1
ATOM 662 C CA . SER A 1 81 ? -14.319 -9.419 -16.968 1.00 92.12 81 SER A CA 1
ATOM 663 C C . SER A 1 81 ? -15.200 -8.517 -16.106 1.00 92.12 81 SER A C 1
ATOM 665 O O . SER A 1 81 ? -16.059 -7.813 -16.636 1.00 92.12 81 SER A O 1
ATOM 667 N N . ASN A 1 82 ? -15.006 -8.526 -14.787 1.00 91.62 82 ASN A N 1
ATOM 668 C CA . ASN A 1 82 ? -15.803 -7.735 -13.860 1.00 91.62 82 ASN A CA 1
ATOM 669 C C . ASN A 1 82 ? -15.358 -6.269 -13.821 1.00 91.62 82 ASN A C 1
ATOM 671 O O . ASN A 1 82 ? -14.252 -5.890 -14.238 1.00 91.62 82 ASN A O 1
ATOM 675 N N . GLN A 1 83 ? -16.228 -5.420 -13.275 1.00 91.94 83 GLN A N 1
ATOM 676 C CA . GLN A 1 83 ? -15.873 -4.038 -12.974 1.00 91.94 83 GLN A CA 1
ATOM 677 C C . GLN A 1 83 ? -14.706 -4.003 -11.978 1.00 91.94 83 GLN A C 1
ATOM 679 O O . GLN A 1 83 ? -14.698 -4.738 -10.996 1.00 91.94 83 GLN A O 1
ATOM 684 N N . GLU A 1 84 ? -13.708 -3.153 -12.237 1.00 94.19 84 GLU A N 1
ATOM 685 C CA . GLU A 1 84 ? -12.578 -3.012 -11.320 1.00 94.19 84 GLU A CA 1
ATOM 686 C C . GLU A 1 84 ? -13.043 -2.419 -9.981 1.00 94.19 84 GLU A C 1
ATOM 688 O O . GLU A 1 84 ? -13.657 -1.346 -9.989 1.00 94.19 84 GLU A O 1
ATOM 693 N N . PRO A 1 85 ? -12.730 -3.040 -8.831 1.00 94.75 85 PRO A N 1
ATOM 694 C CA . PRO A 1 85 ? -13.005 -2.423 -7.546 1.00 94.75 85 PRO A CA 1
ATOM 695 C C . PRO A 1 85 ? -12.018 -1.287 -7.251 1.00 94.75 85 PRO A C 1
ATOM 697 O O . PRO A 1 85 ? -10.846 -1.301 -7.640 1.00 94.75 85 PRO A O 1
ATOM 700 N N . SER A 1 86 ? -12.474 -0.309 -6.472 1.00 95.50 86 SER A N 1
ATOM 701 C CA . SER A 1 86 ? -11.565 0.655 -5.853 1.00 95.50 86 SER A CA 1
ATOM 702 C C . SER A 1 86 ? -10.626 -0.026 -4.848 1.00 95.50 86 SER A C 1
ATOM 704 O O . SER A 1 86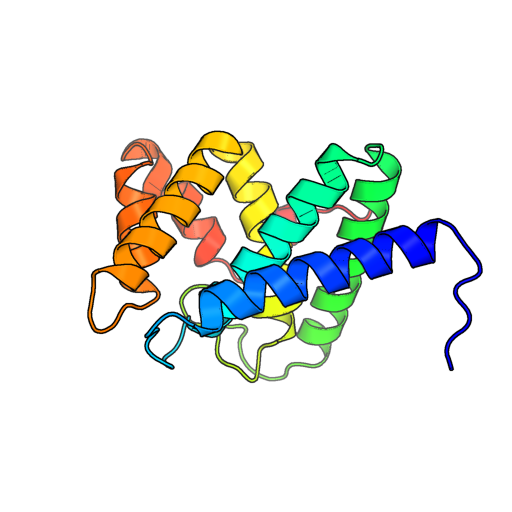 ? -10.925 -1.108 -4.347 1.00 95.50 86 SER A O 1
ATOM 706 N N . LEU A 1 87 ? -9.511 0.613 -4.470 1.00 95.69 87 LEU A N 1
ATOM 707 C CA . LEU A 1 87 ? -8.624 0.049 -3.438 1.00 95.69 87 LEU A CA 1
ATOM 708 C C . LEU A 1 87 ? -9.322 -0.079 -2.080 1.00 95.69 87 LEU A C 1
ATOM 710 O O . LEU A 1 87 ? -9.038 -1.013 -1.339 1.00 95.69 87 LEU A O 1
ATOM 714 N N . LEU A 1 88 ? -10.258 0.819 -1.765 1.00 95.69 88 LEU A N 1
ATOM 715 C CA . LEU A 1 88 ? -11.042 0.731 -0.529 1.00 95.69 88 LEU A CA 1
ATOM 716 C C . LEU A 1 88 ? -12.026 -0.447 -0.528 1.00 95.69 88 LEU A C 1
ATOM 718 O O . LEU A 1 88 ? -12.455 -0.867 0.540 1.00 95.69 88 LEU A O 1
ATOM 722 N N . GLN A 1 89 ? -12.373 -0.975 -1.704 1.00 96.50 89 GLN A N 1
ATOM 723 C CA . GLN A 1 89 ? -13.360 -2.045 -1.868 1.00 96.50 89 GLN A CA 1
ATOM 724 C C . GLN A 1 89 ? -12.771 -3.334 -2.450 1.00 96.50 89 GLN A C 1
ATOM 726 O O . GLN A 1 89 ? -13.510 -4.281 -2.699 1.00 96.50 89 GLN A O 1
ATOM 731 N N . VAL A 1 90 ? -11.454 -3.377 -2.668 1.00 97.06 90 VAL A N 1
ATOM 732 C CA . VAL A 1 90 ? -10.779 -4.499 -3.321 1.00 97.06 90 VAL A CA 1
ATOM 733 C C . VAL A 1 90 ? -11.021 -5.800 -2.557 1.00 97.06 90 VAL A C 1
ATOM 735 O O . VAL A 1 90 ? -10.943 -5.835 -1.325 1.00 97.06 90 VAL A O 1
ATOM 738 N N . ASP A 1 91 ? -11.316 -6.863 -3.293 1.00 96.12 91 ASP A N 1
ATOM 739 C CA . ASP A 1 91 ? -11.449 -8.223 -2.782 1.00 96.12 91 ASP A CA 1
ATOM 740 C C . ASP A 1 91 ? -10.201 -9.059 -3.091 1.00 96.12 91 ASP A C 1
ATOM 742 O O . ASP A 1 91 ? -9.237 -8.601 -3.711 1.00 96.12 91 ASP A O 1
ATOM 746 N N . GLU A 1 92 ? -10.175 -10.281 -2.570 1.00 95.00 92 GLU A N 1
ATOM 747 C CA . GLU A 1 92 ? -9.017 -11.169 -2.691 1.00 95.00 92 GLU A CA 1
ATOM 748 C C . GLU A 1 92 ? -8.823 -11.730 -4.105 1.00 95.00 92 GLU A C 1
ATOM 750 O O . GLU A 1 92 ? -7.729 -12.197 -4.420 1.00 95.00 92 GLU A O 1
ATOM 755 N N . GLU A 1 93 ? -9.849 -11.666 -4.956 1.00 94.56 93 GLU A N 1
ATOM 756 C CA . GLU A 1 93 ? -9.794 -12.120 -6.349 1.00 94.56 93 GLU A CA 1
ATOM 757 C C . GLU A 1 93 ? -9.097 -11.070 -7.230 1.00 94.56 93 GLU A C 1
ATOM 759 O O . GLU A 1 93 ? -8.294 -11.398 -8.108 1.00 94.56 93 GLU A O 1
ATOM 764 N N . SER A 1 94 ? -9.284 -9.790 -6.903 1.00 95.50 94 SER A N 1
ATOM 765 C CA . SER A 1 94 ? -8.740 -8.631 -7.616 1.00 95.50 94 SER A CA 1
ATOM 766 C C . SER A 1 94 ? -7.260 -8.349 -7.305 1.00 95.50 94 SER A C 1
ATOM 768 O O . SER A 1 94 ? -6.850 -7.209 -7.061 1.00 95.50 94 SER A O 1
ATOM 770 N N . THR A 1 95 ? -6.407 -9.376 -7.343 1.00 96.38 95 THR A N 1
ATOM 771 C CA . THR A 1 95 ? -4.978 -9.268 -6.980 1.00 96.38 95 THR A CA 1
ATOM 772 C C . THR A 1 95 ? -4.194 -8.283 -7.851 1.00 96.38 95 THR A C 1
ATOM 774 O O . THR A 1 95 ? -3.250 -7.651 -7.382 1.00 96.38 95 THR A O 1
ATOM 777 N N . TYR A 1 96 ? -4.584 -8.065 -9.108 1.00 96.19 96 TYR A N 1
ATOM 778 C CA . TYR A 1 96 ? -3.965 -7.038 -9.955 1.00 96.19 96 TYR A CA 1
ATOM 779 C C . TYR A 1 96 ? -4.210 -5.614 -9.414 1.00 96.19 96 TYR A C 1
ATOM 781 O O . TYR A 1 96 ? -3.361 -4.733 -9.584 1.00 96.19 96 TYR A O 1
ATOM 789 N N . VAL A 1 97 ? -5.307 -5.396 -8.681 1.00 96.94 97 VAL A N 1
ATOM 790 C CA . VAL A 1 97 ? -5.586 -4.144 -7.970 1.00 96.94 97 VAL A CA 1
ATOM 791 C C . VAL A 1 97 ? -4.766 -4.071 -6.683 1.00 96.94 97 VAL A C 1
ATOM 793 O O . VAL A 1 97 ? -3.983 -3.136 -6.512 1.00 96.94 97 VAL A O 1
ATOM 796 N N . SER A 1 98 ? -4.887 -5.057 -5.787 1.00 97.69 98 SER A N 1
ATOM 797 C CA . SER A 1 98 ? -4.221 -5.010 -4.475 1.00 97.69 98 SER A CA 1
ATOM 798 C C . SER A 1 98 ? -2.701 -5.086 -4.588 1.00 97.69 98 SER A C 1
ATOM 800 O O . SER A 1 98 ? -1.979 -4.381 -3.874 1.00 97.69 98 SER A O 1
ATOM 802 N N . ASP A 1 99 ? -2.193 -5.924 -5.490 1.00 96.94 99 ASP A N 1
ATOM 803 C CA . ASP A 1 99 ? -0.789 -6.293 -5.486 1.00 96.94 99 ASP A CA 1
ATOM 804 C C . ASP A 1 99 ? 0.059 -5.466 -6.431 1.00 96.94 99 ASP A C 1
ATOM 806 O O . ASP A 1 99 ? 1.227 -5.227 -6.116 1.00 96.94 99 ASP A O 1
ATOM 810 N N . LYS A 1 100 ? -0.519 -5.029 -7.553 1.00 95.81 100 LYS A N 1
ATOM 811 C CA . LYS A 1 100 ? 0.192 -4.294 -8.605 1.00 95.81 100 LYS A CA 1
ATOM 812 C C . LYS A 1 100 ? -0.143 -2.814 -8.575 1.00 95.81 100 LYS A C 1
ATOM 814 O O . LYS A 1 100 ? 0.736 -1.995 -8.314 1.00 95.81 100 LYS A O 1
ATOM 819 N N . LYS A 1 101 ? -1.418 -2.467 -8.737 1.00 96.00 101 LYS A N 1
ATOM 820 C CA . LYS A 1 101 ? -1.869 -1.070 -8.701 1.00 96.00 101 LYS A CA 1
ATOM 821 C C . LYS A 1 101 ? -1.697 -0.426 -7.324 1.00 96.00 101 LYS A C 1
ATOM 823 O O . LYS A 1 101 ? -1.202 0.695 -7.234 1.00 96.00 101 LYS A O 1
ATOM 828 N N . GLY A 1 102 ? -2.062 -1.119 -6.249 1.00 97.06 102 GLY A N 1
ATOM 829 C CA . GLY A 1 102 ? -2.057 -0.582 -4.887 1.00 97.06 102 GLY A CA 1
ATOM 830 C C . GLY A 1 102 ? -0.735 0.072 -4.465 1.00 97.06 102 GLY A C 1
ATOM 831 O O . GLY A 1 102 ? -0.736 1.254 -4.111 1.00 97.06 102 GLY A O 1
ATOM 832 N N . PRO A 1 103 ? 0.413 -0.627 -4.545 1.00 97.31 103 PRO A N 1
ATOM 833 C CA . PRO A 1 103 ? 1.718 -0.045 -4.230 1.00 97.31 103 PRO A CA 1
ATOM 834 C C . PRO A 1 103 ? 2.056 1.209 -5.046 1.00 97.31 103 PRO A C 1
ATOM 836 O O . PRO A 1 103 ? 2.623 2.157 -4.498 1.00 97.31 103 PRO A O 1
ATOM 839 N N . ILE A 1 104 ? 1.682 1.238 -6.331 1.00 95.88 104 ILE A N 1
ATOM 840 C CA . ILE A 1 104 ? 1.885 2.389 -7.223 1.00 95.88 104 ILE A CA 1
ATOM 841 C C . ILE A 1 104 ? 1.041 3.579 -6.753 1.00 95.88 104 ILE A C 1
ATOM 843 O O . ILE A 1 104 ? 1.551 4.696 -6.638 1.00 95.88 104 ILE A O 1
ATOM 847 N N . VAL A 1 105 ? -0.231 3.347 -6.421 1.00 95.69 105 VAL A N 1
ATOM 848 C CA . VAL A 1 105 ? -1.132 4.389 -5.908 1.00 95.69 105 VAL A CA 1
ATOM 849 C C . VAL A 1 105 ? -0.606 4.974 -4.599 1.00 95.69 105 VAL A C 1
ATOM 851 O O . VAL A 1 105 ? -0.525 6.194 -4.464 1.00 95.69 105 VAL A O 1
ATOM 854 N N . PHE A 1 106 ? -0.177 4.136 -3.651 1.00 96.81 106 PHE A N 1
ATOM 855 C CA . PHE A 1 106 ? 0.406 4.615 -2.394 1.00 96.81 106 PHE A CA 1
ATOM 856 C C . PHE A 1 106 ? 1.737 5.347 -2.600 1.00 96.81 106 PHE A C 1
ATOM 858 O O . PHE A 1 106 ? 2.020 6.320 -1.902 1.00 96.81 106 PHE A O 1
ATOM 865 N N . TYR A 1 107 ? 2.537 4.950 -3.593 1.00 95.25 107 TYR A N 1
ATOM 866 C CA . TYR A 1 107 ? 3.737 5.691 -3.978 1.00 95.25 107 TYR A CA 1
ATOM 867 C C . TYR A 1 107 ? 3.403 7.094 -4.503 1.00 95.25 107 TYR A C 1
ATOM 869 O O . TYR A 1 107 ? 4.032 8.072 -4.097 1.00 95.25 107 TYR A O 1
ATOM 877 N N . GLN A 1 108 ? 2.368 7.225 -5.335 1.00 92.56 108 GLN A N 1
ATOM 878 C CA . GLN A 1 108 ? 1.892 8.528 -5.808 1.00 92.56 108 GLN A CA 1
ATOM 879 C C . GLN A 1 108 ? 1.280 9.369 -4.686 1.00 92.56 108 GLN A C 1
ATOM 881 O O . GLN A 1 108 ? 1.542 10.572 -4.597 1.00 92.56 108 GLN A O 1
ATOM 886 N N . LEU A 1 109 ? 0.531 8.741 -3.778 1.00 93.50 109 LEU A N 1
ATOM 887 C CA . LEU A 1 109 ? 0.034 9.396 -2.575 1.00 93.50 109 LEU A CA 1
ATOM 888 C C . LEU A 1 109 ? 1.202 9.962 -1.755 1.00 93.50 109 LEU A C 1
ATOM 890 O O . LEU A 1 109 ? 1.190 11.146 -1.424 1.00 93.50 109 LEU A O 1
ATOM 894 N N . ALA A 1 110 ? 2.251 9.170 -1.511 1.00 94.31 110 ALA A N 1
ATOM 895 C CA . ALA A 1 110 ? 3.456 9.623 -0.816 1.00 94.31 110 ALA A CA 1
ATOM 896 C C . ALA A 1 110 ? 4.132 10.814 -1.508 1.00 94.31 110 ALA A C 1
ATOM 898 O O . ALA A 1 110 ? 4.594 11.725 -0.824 1.00 94.31 110 ALA A O 1
ATOM 899 N N . LYS A 1 111 ? 4.162 10.858 -2.847 1.00 92.44 111 LYS A N 1
ATOM 900 C CA . LYS A 1 111 ? 4.672 12.026 -3.586 1.00 92.44 111 LYS A CA 1
ATOM 901 C C . LYS A 1 111 ? 3.822 13.279 -3.361 1.00 92.44 111 LYS A C 1
ATOM 903 O O . LYS A 1 111 ? 4.368 14.376 -3.331 1.00 92.44 111 LYS A O 1
ATOM 908 N N . LYS A 1 112 ? 2.506 13.134 -3.176 1.00 91.19 112 LYS A N 1
ATOM 909 C CA . LYS A 1 112 ? 1.577 14.257 -2.961 1.00 91.19 112 LYS A CA 1
ATOM 910 C C . LYS A 1 112 ? 1.511 14.758 -1.516 1.00 91.19 112 LYS A C 1
ATOM 912 O O . LYS A 1 112 ? 1.269 15.953 -1.322 1.00 91.19 112 LYS A O 1
ATOM 917 N N . ILE A 1 113 ? 1.661 13.880 -0.520 1.00 92.56 113 ILE A N 1
ATOM 918 C CA . ILE A 1 113 ? 1.523 14.234 0.912 1.00 92.56 113 ILE A CA 1
AT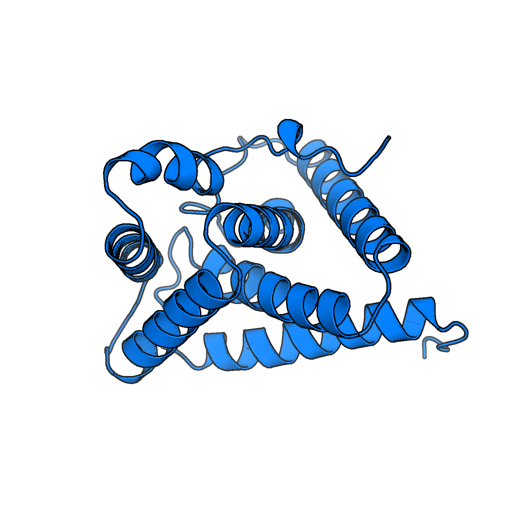OM 919 C C . ILE A 1 113 ? 2.827 14.161 1.714 1.00 92.56 113 ILE A C 1
ATOM 921 O O . ILE A 1 113 ? 2.853 14.555 2.879 1.00 92.56 113 ILE A O 1
ATOM 925 N N . GLY A 1 114 ? 3.900 13.671 1.096 1.00 93.81 114 GLY A N 1
ATOM 926 C CA . GLY A 1 114 ? 5.184 13.398 1.729 1.00 93.81 114 GLY A CA 1
ATOM 927 C C . GLY A 1 114 ? 5.290 11.955 2.231 1.00 93.81 114 GLY A C 1
ATOM 928 O O . GLY A 1 114 ? 4.428 11.465 2.965 1.00 93.81 114 GLY A O 1
ATOM 929 N N . LYS A 1 115 ? 6.400 11.288 1.888 1.00 94.88 115 LYS A N 1
ATOM 930 C CA . LYS A 1 115 ? 6.727 9.920 2.330 1.00 94.88 115 LYS A CA 1
ATOM 931 C C . LYS A 1 115 ? 6.657 9.772 3.848 1.00 94.88 115 LYS A C 1
ATOM 933 O O . LYS A 1 115 ? 6.074 8.817 4.345 1.00 94.88 115 LYS A O 1
ATOM 938 N N . GLN A 1 116 ? 7.249 10.710 4.585 1.00 95.25 116 GLN A N 1
ATOM 939 C CA . GLN A 1 116 ? 7.306 10.681 6.047 1.00 95.25 116 GLN A CA 1
ATOM 940 C C . GLN A 1 116 ? 5.898 10.694 6.645 1.00 95.25 116 GLN A C 1
ATOM 942 O O . GLN A 1 116 ? 5.615 9.924 7.556 1.00 95.25 116 GLN A O 1
ATOM 947 N N . ARG A 1 117 ? 5.000 11.511 6.080 1.00 95.12 117 ARG A N 1
ATOM 948 C CA . ARG A 1 117 ? 3.609 11.600 6.523 1.00 95.12 117 ARG A CA 1
ATOM 949 C C . ARG A 1 117 ? 2.857 10.300 6.264 1.00 95.12 117 ARG A C 1
ATOM 951 O O . ARG A 1 117 ? 2.209 9.802 7.174 1.00 95.12 117 ARG A O 1
ATOM 958 N N . LEU A 1 118 ? 2.968 9.727 5.062 1.00 96.38 118 LEU A N 1
ATOM 959 C CA . LEU A 1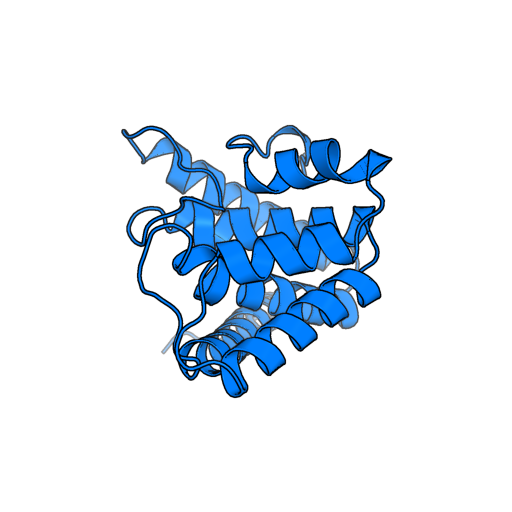 118 ? 2.311 8.449 4.773 1.00 96.38 118 LEU A CA 1
ATOM 960 C C . LEU A 1 118 ? 2.867 7.314 5.646 1.00 96.38 118 LEU A C 1
ATOM 962 O O . LEU A 1 118 ? 2.099 6.519 6.174 1.00 96.38 118 LEU A O 1
ATOM 966 N N . ASN A 1 119 ? 4.183 7.265 5.856 1.00 96.69 119 ASN A N 1
ATOM 967 C CA . ASN A 1 119 ? 4.800 6.259 6.722 1.00 96.69 119 ASN A CA 1
ATOM 968 C C . ASN A 1 119 ? 4.347 6.398 8.183 1.00 96.69 119 ASN A C 1
ATOM 970 O O . ASN A 1 119 ? 4.139 5.386 8.844 1.00 96.69 119 ASN A O 1
ATOM 974 N N . MET A 1 120 ? 4.160 7.628 8.669 1.00 96.75 120 MET A N 1
ATOM 975 C CA . MET A 1 120 ? 3.588 7.893 9.989 1.00 96.75 120 MET A CA 1
ATOM 976 C C . MET A 1 120 ? 2.143 7.382 10.078 1.00 96.75 120 MET A C 1
ATOM 978 O O . MET A 1 120 ? 1.850 6.611 10.980 1.00 96.75 120 MET A O 1
ATOM 982 N N . ILE A 1 121 ? 1.288 7.680 9.090 1.00 97.06 121 ILE A N 1
ATOM 983 C CA . ILE A 1 121 ? -0.101 7.173 9.030 1.00 97.06 121 ILE A CA 1
ATOM 984 C C . ILE A 1 121 ? -0.134 5.637 9.068 1.00 97.06 121 ILE A C 1
ATOM 986 O O . ILE A 1 121 ? -0.922 5.042 9.797 1.00 97.06 121 ILE A O 1
ATOM 990 N N . ILE A 1 122 ? 0.739 4.980 8.299 1.00 97.56 122 ILE A N 1
ATOM 991 C CA . ILE A 1 122 ? 0.846 3.515 8.280 1.00 97.56 122 ILE A CA 1
ATOM 992 C C . ILE A 1 122 ? 1.319 2.979 9.640 1.00 97.56 122 ILE A C 1
ATOM 994 O O . ILE A 1 122 ? 0.800 1.971 10.120 1.00 97.56 122 ILE A O 1
ATOM 998 N N . SER A 1 123 ? 2.284 3.651 10.273 1.00 96.75 123 SER A N 1
ATOM 999 C CA . SER A 1 123 ? 2.761 3.305 11.614 1.00 96.75 123 SER A CA 1
ATOM 1000 C C . SER A 1 123 ? 1.662 3.457 12.667 1.00 96.75 123 SER A C 1
ATOM 1002 O O . SER A 1 123 ? 1.532 2.600 13.541 1.00 96.75 123 SER A O 1
ATOM 1004 N N . ASP A 1 124 ? 0.864 4.519 12.588 1.00 96.06 124 ASP A N 1
ATOM 1005 C CA . ASP A 1 124 ? -0.243 4.763 13.511 1.00 96.06 124 ASP A CA 1
ATOM 1006 C C . ASP A 1 124 ? -1.370 3.750 13.300 1.00 96.06 124 ASP A C 1
ATOM 1008 O O . ASP A 1 124 ? -1.899 3.226 14.276 1.00 96.06 124 ASP A O 1
ATOM 1012 N N . PHE A 1 125 ? -1.661 3.360 12.054 1.00 96.81 125 PHE A N 1
ATOM 1013 C CA . PHE A 1 125 ? -2.579 2.254 11.770 1.00 96.81 125 PHE A CA 1
ATOM 1014 C C . PHE A 1 125 ? -2.084 0.925 12.353 1.00 96.81 125 PHE A C 1
ATOM 1016 O O . PHE A 1 125 ? -2.860 0.181 12.951 1.00 96.81 125 PHE A O 1
ATOM 1023 N N . TYR A 1 126 ? -0.788 0.623 12.221 1.00 96.19 126 TYR A N 1
ATOM 1024 C CA . TYR A 1 126 ? -0.208 -0.584 12.808 1.00 96.19 126 TYR A CA 1
ATOM 1025 C C . TYR A 1 126 ? -0.313 -0.579 14.342 1.00 96.19 126 TYR A C 1
ATOM 1027 O O . TYR A 1 126 ? -0.675 -1.597 14.932 1.00 96.19 126 TYR A O 1
ATOM 1035 N N . ARG A 1 127 ? -0.050 0.566 14.990 1.00 95.50 127 ARG A N 1
ATOM 1036 C CA . ARG A 1 127 ? -0.220 0.735 16.444 1.00 95.50 127 ARG A CA 1
ATOM 1037 C C . ARG A 1 127 ? -1.683 0.563 16.853 1.00 95.50 127 ARG A C 1
ATOM 1039 O O . ARG A 1 127 ? -1.970 -0.241 17.736 1.00 95.50 127 ARG A O 1
ATOM 1046 N N . LEU A 1 128 ? -2.603 1.215 16.142 1.00 94.25 128 LEU A N 1
ATOM 1047 C CA . LEU A 1 128 ? -4.043 1.070 16.347 1.00 94.25 128 LEU A CA 1
ATOM 1048 C C . LEU A 1 128 ? -4.476 -0.398 16.241 1.00 94.25 128 LEU A C 1
ATOM 1050 O O . LEU A 1 128 ? -5.222 -0.881 17.084 1.00 94.25 128 LEU A O 1
ATOM 1054 N N . GLY A 1 129 ? -3.975 -1.138 15.249 1.00 94.12 129 GLY A N 1
ATOM 1055 C CA . GLY A 1 129 ? -4.269 -2.563 15.082 1.00 94.12 129 GLY A CA 1
ATOM 1056 C C . GLY A 1 129 ? -3.677 -3.473 16.161 1.00 94.12 129 GLY A C 1
ATOM 1057 O O . GLY A 1 129 ? -4.178 -4.580 16.353 1.00 94.12 129 GLY A O 1
ATOM 1058 N N . LYS A 1 130 ? -2.625 -3.040 16.868 1.00 93.94 130 LYS A N 1
ATOM 1059 C CA . LYS A 1 130 ? -2.090 -3.749 18.043 1.00 93.94 130 LYS A CA 1
ATOM 1060 C C . LYS A 1 130 ? -2.939 -3.516 19.292 1.00 93.94 130 LYS A C 1
ATOM 1062 O O . LYS A 1 130 ? -3.047 -4.422 20.112 1.00 93.94 130 LYS A O 1
ATOM 1067 N N . GLU A 1 131 ? -3.516 -2.327 19.432 1.00 91.12 131 GLU A N 1
ATOM 1068 C CA . GLU A 1 131 ? -4.311 -1.922 20.599 1.00 91.12 131 GLU A CA 1
ATOM 1069 C C . GLU A 1 131 ? -5.792 -2.328 20.477 1.00 91.12 131 GLU A C 1
ATOM 1071 O O . GLU A 1 131 ? -6.424 -2.718 21.460 1.00 91.12 131 GLU A O 1
ATOM 1076 N N . LYS A 1 132 ? -6.362 -2.266 19.268 1.00 82.06 132 LYS A N 1
ATOM 1077 C CA . LYS A 1 132 ? -7.775 -2.557 18.990 1.00 82.06 132 LYS A CA 1
ATOM 1078 C C . LYS A 1 132 ? -8.000 -4.054 18.749 1.00 82.06 132 LYS A C 1
ATOM 1080 O O . LYS A 1 132 ? -7.192 -4.744 18.134 1.00 82.06 132 LYS A O 1
ATOM 1085 N N . LYS A 1 133 ? -9.160 -4.568 19.178 1.00 84.38 133 LYS A N 1
ATOM 1086 C CA . LYS A 1 133 ? -9.534 -5.985 18.996 1.00 84.38 133 LYS A CA 1
ATOM 1087 C C . LYS A 1 133 ? -9.762 -6.363 17.525 1.00 84.38 133 LYS A C 1
ATOM 1089 O O . LYS A 1 133 ? -9.464 -7.495 17.166 1.00 84.38 133 LYS A O 1
ATOM 1094 N N . VAL A 1 134 ? -10.318 -5.475 16.698 1.00 92.69 134 VAL A N 1
ATOM 1095 C CA . VAL A 1 134 ? -10.477 -5.674 15.245 1.00 92.69 134 VAL A CA 1
ATOM 1096 C C . VAL A 1 134 ? -10.348 -4.323 14.539 1.00 92.69 134 VAL A C 1
ATOM 1098 O O . VAL A 1 134 ? -11.006 -3.372 14.963 1.00 92.69 134 VAL A O 1
ATOM 1101 N N . THR A 1 135 ? -9.523 -4.237 13.493 1.00 95.56 135 THR A N 1
ATOM 1102 C CA . THR A 1 135 ? -9.428 -3.067 12.597 1.00 95.56 135 THR A CA 1
ATOM 1103 C C . THR A 1 135 ? -9.906 -3.384 11.188 1.00 95.56 135 THR A C 1
ATOM 1105 O O . THR A 1 135 ? -9.973 -4.548 10.800 1.00 95.56 135 THR A O 1
ATOM 1108 N N . ASP A 1 136 ? -10.216 -2.364 10.394 1.00 96.12 136 ASP A N 1
ATOM 1109 C CA . ASP A 1 136 ? -10.569 -2.526 8.983 1.00 96.12 136 ASP A CA 1
ATOM 1110 C C . ASP A 1 136 ? -10.026 -1.392 8.093 1.00 96.12 136 ASP A C 1
ATOM 1112 O O . ASP A 1 136 ? -9.216 -0.557 8.509 1.00 96.12 136 ASP A O 1
ATOM 1116 N N . VAL A 1 137 ? -10.431 -1.398 6.822 1.00 95.88 137 VAL A N 1
ATOM 1117 C CA . VAL A 1 137 ? -10.032 -0.391 5.832 1.00 95.88 137 VAL A CA 1
ATOM 1118 C C . VAL A 1 137 ? -10.530 1.016 6.181 1.00 95.88 137 VAL A C 1
ATOM 1120 O O . VAL A 1 137 ? -9.857 2.000 5.865 1.00 95.88 137 VAL A O 1
ATOM 1123 N N . SER A 1 138 ? -11.667 1.125 6.871 1.00 95.25 138 SER A N 1
ATOM 1124 C CA . SER A 1 138 ? -12.251 2.396 7.297 1.00 95.25 138 SER A CA 1
ATOM 1125 C C . SER A 1 138 ? -11.377 3.046 8.361 1.00 95.25 138 SER A C 1
ATOM 1127 O O . SER A 1 138 ? -11.080 4.230 8.244 1.00 95.25 138 SER A O 1
ATOM 1129 N N . ASP A 1 139 ? -10.870 2.272 9.329 1.00 96.00 139 ASP A N 1
ATOM 1130 C CA . ASP A 1 139 ? -9.927 2.774 10.342 1.00 96.00 139 ASP A CA 1
ATOM 1131 C C . ASP A 1 139 ? -8.685 3.418 9.696 1.00 96.00 139 ASP A C 1
ATOM 1133 O O . ASP A 1 139 ? -8.256 4.509 10.082 1.00 96.00 139 ASP A O 1
ATOM 1137 N N . PHE A 1 140 ? -8.119 2.776 8.667 1.00 95.81 140 PHE A N 1
ATOM 1138 C CA . PHE A 1 140 ? -6.996 3.345 7.917 1.00 95.81 140 PHE A CA 1
ATOM 1139 C C . PHE A 1 140 ? -7.394 4.622 7.162 1.00 95.81 140 PHE A C 1
ATOM 1141 O O . PHE A 1 140 ? -6.652 5.609 7.156 1.00 95.81 140 PHE A O 1
ATOM 1148 N N . TYR A 1 141 ? -8.566 4.622 6.526 1.00 94.38 141 TYR A N 1
ATOM 1149 C CA . TYR A 1 141 ? -9.060 5.775 5.779 1.00 94.38 141 TYR A CA 1
ATOM 1150 C C . TYR A 1 141 ? -9.352 6.983 6.688 1.00 94.38 141 TYR A C 1
ATOM 1152 O O . TYR A 1 141 ? -9.052 8.121 6.316 1.00 94.38 141 TYR A O 1
ATOM 1160 N N . GLU A 1 142 ? -9.860 6.762 7.902 1.00 93.56 142 GLU A N 1
ATOM 1161 C CA . GLU A 1 142 ? -10.049 7.813 8.909 1.00 93.56 142 GLU A CA 1
ATOM 1162 C C . GLU A 1 142 ? -8.721 8.429 9.364 1.00 93.56 142 GLU A C 1
ATOM 1164 O O . GLU A 1 142 ? -8.592 9.658 9.417 1.00 93.56 142 GLU A O 1
ATOM 1169 N N . LEU A 1 143 ? -7.695 7.608 9.616 1.00 94.25 143 LEU A N 1
ATOM 1170 C CA . LEU A 1 143 ? -6.349 8.108 9.916 1.00 94.25 143 LEU A CA 1
ATOM 1171 C C . LEU A 1 143 ? -5.817 8.972 8.769 1.00 94.25 143 LEU A C 1
ATOM 1173 O O . LEU A 1 143 ? -5.334 10.087 8.983 1.00 94.25 143 LEU A O 1
ATOM 1177 N N . LEU A 1 144 ? -5.978 8.511 7.530 1.00 92.31 144 LEU A N 1
ATOM 1178 C CA . LEU A 1 144 ? -5.561 9.258 6.349 1.00 92.31 144 LEU A CA 1
ATOM 1179 C C . LEU A 1 144 ? -6.249 10.633 6.271 1.00 92.31 144 LEU A C 1
ATOM 1181 O O . LEU A 1 144 ? -5.570 11.645 6.085 1.00 92.31 144 LEU A O 1
ATOM 1185 N N . LYS A 1 145 ? -7.567 10.705 6.499 1.00 90.44 145 LYS A N 1
ATOM 1186 C CA . LYS A 1 145 ? -8.314 11.978 6.554 1.00 90.44 145 LYS A CA 1
ATOM 1187 C C . LYS A 1 145 ? -7.866 12.888 7.701 1.00 90.44 145 LYS A C 1
ATOM 1189 O O . LYS A 1 145 ? -7.881 14.111 7.541 1.00 90.44 145 LYS A O 1
ATOM 1194 N N . THR A 1 146 ? -7.461 12.319 8.831 1.00 90.56 146 THR A N 1
ATOM 1195 C CA . THR A 1 146 ? -7.015 13.071 10.013 1.00 90.56 146 THR A CA 1
ATOM 1196 C C . THR A 1 146 ? -5.678 13.776 9.768 1.00 90.56 146 THR A C 1
ATOM 1198 O O . THR A 1 146 ? -5.501 14.926 10.162 1.00 90.56 146 THR A O 1
ATOM 1201 N N . HIS A 1 147 ? -4.760 13.146 9.030 1.00 85.81 147 HIS A N 1
ATOM 1202 C CA . HIS A 1 147 ? -3.430 13.702 8.737 1.00 85.81 147 HIS A CA 1
ATOM 1203 C C . HIS A 1 147 ? -3.354 14.544 7.446 1.00 85.81 147 HIS A C 1
ATOM 1205 O O . HIS A 1 147 ? -2.290 15.076 7.094 1.00 85.81 147 HIS A O 1
ATOM 1211 N N . ILE A 1 148 ? -4.469 14.685 6.725 1.00 84.31 148 ILE A N 1
ATOM 1212 C CA . ILE A 1 148 ? -4.568 15.435 5.470 1.00 84.31 148 ILE A CA 1
ATOM 1213 C C . ILE A 1 148 ? -5.483 16.660 5.655 1.00 84.31 148 ILE A C 1
ATOM 1215 O O . ILE A 1 148 ? -6.602 16.514 6.158 1.00 84.31 148 ILE A O 1
ATOM 1219 N N . PRO A 1 149 ? -5.061 17.864 5.206 1.00 83.19 149 PRO A N 1
ATOM 1220 C CA . PRO A 1 149 ? -5.907 19.058 5.232 1.00 83.19 149 PRO A CA 1
ATOM 1221 C C . PRO A 1 149 ? -7.239 18.840 4.511 1.00 83.19 149 PRO A C 1
ATOM 1223 O O . PRO A 1 149 ? -7.263 18.233 3.441 1.00 83.19 149 PRO A O 1
ATOM 1226 N N . VAL A 1 150 ? -8.331 19.392 5.056 1.00 82.38 150 VAL A N 1
ATOM 1227 C CA . VAL A 1 150 ? -9.699 19.239 4.516 1.00 82.38 150 VAL A CA 1
ATOM 1228 C C . VAL A 1 150 ? -9.759 19.539 3.015 1.00 82.38 150 VAL A C 1
ATOM 1230 O O . VAL A 1 150 ? -10.322 18.749 2.262 1.00 82.38 150 VAL A O 1
ATOM 1233 N N . SER A 1 151 ? -9.085 20.605 2.572 1.00 83.69 151 SER A N 1
ATOM 1234 C CA . SER A 1 151 ? -9.023 21.043 1.170 1.00 83.69 151 SER A CA 1
ATOM 1235 C C . SER A 1 151 ? -8.437 20.016 0.194 1.00 83.69 151 SER A C 1
ATOM 1237 O O . SER A 1 151 ? -8.679 20.114 -1.002 1.00 83.69 151 SER A O 1
ATOM 1239 N N . ARG A 1 152 ? -7.674 19.026 0.678 1.00 83.31 152 ARG A N 1
ATOM 1240 C CA . ARG A 1 152 ? -7.032 17.990 -0.150 1.00 83.31 152 ARG A CA 1
ATOM 1241 C C . ARG A 1 152 ? -7.668 16.608 0.001 1.00 83.31 152 ARG A C 1
ATOM 1243 O O . ARG A 1 152 ? -7.258 15.678 -0.689 1.00 83.31 152 ARG A O 1
ATOM 1250 N N . ARG A 1 153 ? -8.647 16.438 0.899 1.00 84.12 153 ARG A N 1
ATOM 1251 C CA . ARG A 1 153 ? -9.247 15.123 1.191 1.00 84.12 153 ARG A CA 1
ATOM 1252 C C . ARG A 1 153 ? -9.959 14.524 -0.014 1.00 84.12 153 ARG A C 1
ATOM 1254 O O . ARG A 1 153 ? -9.819 13.331 -0.246 1.00 84.12 153 ARG A O 1
ATOM 1261 N N . GLU A 1 154 ? -10.675 15.335 -0.788 1.00 83.81 154 GLU A N 1
ATOM 1262 C CA . GLU A 1 154 ? -11.380 14.856 -1.980 1.00 83.81 154 GLU A CA 1
ATOM 1263 C C . GLU A 1 154 ? -10.393 14.402 -3.066 1.00 83.81 154 GLU A C 1
ATOM 1265 O O . GLU A 1 154 ? -10.477 13.275 -3.549 1.00 83.81 154 GLU A O 1
ATOM 1270 N N . GLU A 1 155 ? -9.406 15.242 -3.393 1.00 83.38 155 GLU A N 1
ATOM 1271 C CA . GLU A 1 155 ? -8.353 14.934 -4.373 1.00 83.38 155 GLU A CA 1
ATOM 1272 C C . GLU A 1 155 ? -7.610 13.638 -4.019 1.00 83.38 155 GLU A C 1
ATOM 1274 O O . GLU A 1 155 ? -7.369 12.787 -4.873 1.00 83.38 155 GLU A O 1
ATOM 1279 N N . LEU A 1 156 ? -7.244 13.471 -2.748 1.00 80.88 156 LEU A N 1
ATOM 1280 C CA . LEU A 1 156 ? -6.458 12.325 -2.297 1.00 80.88 156 LEU A CA 1
ATOM 1281 C C . LEU A 1 156 ? -7.324 11.084 -2.070 1.00 80.88 156 LEU A C 1
ATOM 1283 O O . LEU A 1 156 ? -6.858 9.972 -2.302 1.00 80.88 156 LEU A O 1
ATOM 1287 N N . GLY A 1 157 ? -8.593 11.268 -1.701 1.00 82.44 157 GLY A N 1
ATOM 1288 C CA . GLY A 1 157 ? -9.596 10.209 -1.674 1.00 82.44 157 GLY A CA 1
ATOM 1289 C C . GLY A 1 157 ? -9.808 9.603 -3.058 1.00 82.44 157 GLY A C 1
ATOM 1290 O O . GLY A 1 157 ? -9.819 8.379 -3.174 1.00 82.44 157 GLY A O 1
ATOM 1291 N N . LYS A 1 158 ? -9.833 10.438 -4.110 1.00 85.75 158 LYS A N 1
ATOM 1292 C CA . LYS A 1 158 ? -9.892 9.980 -5.508 1.00 85.75 158 LYS A CA 1
ATOM 1293 C C . LYS A 1 158 ? -8.756 9.024 -5.858 1.00 85.75 158 LYS A C 1
ATOM 1295 O O . LYS A 1 158 ? -8.970 8.134 -6.659 1.00 85.75 158 LYS A O 1
ATOM 1300 N N . LEU A 1 159 ? -7.575 9.110 -5.243 1.00 85.62 159 LEU A N 1
ATOM 1301 C CA . LEU A 1 159 ? -6.509 8.132 -5.511 1.00 85.62 159 LEU A CA 1
ATOM 1302 C C . LEU A 1 159 ? -6.884 6.712 -5.072 1.00 85.62 159 LEU A C 1
ATOM 1304 O O . LEU A 1 159 ? -6.499 5.751 -5.730 1.00 85.62 159 LEU A O 1
ATOM 1308 N N . LEU A 1 160 ? -7.602 6.589 -3.955 1.00 87.56 160 LEU A N 1
ATOM 1309 C CA . LEU A 1 160 ? -7.986 5.304 -3.371 1.00 87.56 160 LEU A CA 1
ATOM 1310 C C . LEU A 1 160 ? -9.321 4.796 -3.925 1.00 87.56 160 LEU A C 1
ATOM 1312 O O . LEU A 1 160 ? -9.563 3.590 -3.911 1.00 87.56 160 LEU A O 1
ATOM 1316 N N . THR A 1 161 ? -10.170 5.699 -4.424 1.00 87.81 161 THR A N 1
ATOM 1317 C CA . THR A 1 161 ? -11.464 5.361 -5.028 1.00 87.81 161 THR A CA 1
ATOM 1318 C C . THR A 1 161 ? -11.419 5.216 -6.548 1.00 87.81 161 THR A C 1
ATOM 1320 O O . THR A 1 161 ? -12.280 4.543 -7.105 1.00 87.81 161 THR A O 1
ATOM 1323 N N . ASN A 1 162 ? -10.426 5.798 -7.229 1.00 83.81 162 ASN A N 1
ATOM 1324 C CA . ASN A 1 162 ? -10.308 5.712 -8.683 1.00 83.81 162 ASN A CA 1
ATOM 1325 C C . ASN A 1 162 ? -9.836 4.323 -9.131 1.00 83.81 162 ASN A C 1
ATOM 1327 O O . ASN A 1 162 ? -8.917 3.716 -8.566 1.00 83.81 162 ASN A O 1
ATOM 1331 N N . THR A 1 163 ? -10.461 3.836 -10.194 1.00 78.00 163 THR A N 1
ATOM 1332 C CA . THR A 1 163 ? -10.118 2.591 -10.873 1.00 78.00 163 THR A CA 1
ATOM 1333 C C . THR A 1 163 ? -8.983 2.815 -11.879 1.00 78.00 163 THR A C 1
ATOM 1335 O O . THR A 1 163 ? -8.059 2.021 -11.975 1.00 78.00 163 THR A O 1
ATOM 1338 N N . ASP A 1 164 ? -8.916 3.969 -12.536 1.00 77.19 164 ASP A N 1
ATOM 1339 C CA . ASP A 1 164 ? -7.865 4.206 -13.524 1.00 77.19 164 ASP A CA 1
ATOM 1340 C C . ASP A 1 164 ? -6.597 4.842 -12.924 1.00 77.19 164 ASP A C 1
ATOM 1342 O O . ASP A 1 164 ? -6.641 5.844 -12.203 1.00 77.19 164 ASP A O 1
ATOM 1346 N N . ILE A 1 165 ? -5.439 4.267 -13.254 1.00 74.88 165 ILE A N 1
ATOM 1347 C CA . ILE A 1 165 ? -4.117 4.813 -12.927 1.00 74.88 165 ILE A CA 1
ATOM 1348 C C . ILE A 1 165 ? -3.348 5.322 -14.148 1.00 74.88 165 ILE A C 1
ATOM 1350 O O . ILE A 1 165 ? -2.203 5.743 -13.988 1.00 74.88 165 ILE A O 1
ATOM 1354 N N . GLY A 1 166 ? -3.964 5.340 -15.336 1.00 64.94 166 GLY A N 1
ATOM 1355 C CA . GLY A 1 166 ? -3.362 5.815 -16.582 1.00 64.94 166 GLY A CA 1
ATOM 1356 C C . GLY A 1 166 ? -2.747 7.205 -16.442 1.00 64.94 166 GLY A C 1
ATOM 1357 O O . GLY A 1 166 ? -1.630 7.435 -16.873 1.00 64.94 166 GLY A O 1
ATOM 1358 N N . GLN A 1 167 ? -3.364 8.098 -15.669 1.00 59.56 167 GLN A N 1
ATOM 1359 C CA . GLN A 1 167 ? -2.816 9.427 -15.364 1.00 59.56 167 GLN A CA 1
ATOM 1360 C C . GLN A 1 167 ? -1.429 9.448 -14.676 1.00 59.56 167 GLN A C 1
ATOM 1362 O O . GLN A 1 167 ? -0.826 10.514 -14.553 1.00 59.56 167 GLN A O 1
ATOM 1367 N N . TYR A 1 168 ? -0.907 8.308 -14.208 1.00 63.66 168 TYR A N 1
ATOM 1368 C CA . TYR A 1 168 ? 0.416 8.200 -13.587 1.00 63.66 168 TYR A CA 1
ATOM 1369 C C . TYR A 1 168 ? 1.520 7.702 -14.531 1.00 63.66 168 TYR A C 1
ATOM 1371 O O . TYR A 1 168 ? 2.629 7.513 -14.031 1.00 63.66 168 TYR A O 1
ATOM 1379 N N . HIS A 1 169 ? 1.222 7.509 -15.830 1.00 56.62 169 HIS A N 1
ATOM 1380 C CA . HIS A 1 169 ? 2.077 6.930 -16.881 1.00 56.62 169 HIS A CA 1
ATOM 1381 C C . HIS A 1 169 ? 3.571 6.865 -16.524 1.00 56.62 169 HIS A C 1
ATOM 1383 O O . HIS A 1 169 ? 4.295 7.865 -16.604 1.00 56.62 169 HIS A O 1
ATOM 1389 N N . PHE A 1 170 ? 4.050 5.671 -16.158 1.00 55.12 170 PHE A N 1
ATOM 1390 C CA . PHE A 1 170 ? 5.488 5.411 -16.045 1.00 55.12 170 PHE A CA 1
ATOM 1391 C C . PHE A 1 170 ? 6.058 4.830 -17.337 1.00 55.12 170 PHE A C 1
ATOM 1393 O O . PHE A 1 170 ? 7.272 4.896 -17.547 1.00 55.12 170 PHE A O 1
ATOM 1400 N N . VAL A 1 171 ? 5.201 4.294 -18.209 1.00 40.09 171 VAL A N 1
ATOM 1401 C CA . VAL A 1 171 ? 5.520 3.905 -19.585 1.00 40.09 171 VAL A CA 1
ATOM 1402 C C . VAL A 1 171 ? 5.403 5.138 -20.492 1.00 40.09 171 VAL A C 1
ATOM 1404 O O . VAL A 1 171 ? 4.316 5.684 -20.659 1.00 40.09 171 VAL A O 1
ATOM 1407 N N . LYS A 1 172 ? 6.536 5.581 -21.045 1.00 38.34 172 LYS A N 1
ATOM 1408 C CA . LYS A 1 172 ? 6.587 6.368 -22.283 1.00 38.34 172 LYS A CA 1
ATOM 1409 C C . LYS A 1 172 ? 6.891 5.422 -23.433 1.00 38.34 172 LYS A C 1
ATOM 1411 O O . LYS A 1 172 ? 7.661 4.464 -23.180 1.00 38.34 172 LYS A O 1
#

pLDDT: mean 89.4, std 12.46, range [34.34, 98.44]

Secondary structure (DSSP, 8-state):
-----SHHHHHHHHHHHHHHHHHHHHHTS-B--STTHHIIIIIHHHHHHHHHHHHHS-HHHHHHHHHHHHHHHHHHHHH--SPPPPTTT--SS-HIIIIIIHHHHHHHHHHHH-HHHHHHHHHHHHHHHHHSS-B-HHHHHHHHHHHS-HHHHHHHHHHHH-S--GGG----

Radius of gyration: 15.76 Å; chains: 1; bounding box: 38×45×43 Å